Protein AF-A0A661KEA5-F1 (afdb_monomer_lite)

Structure (mmCIF, N/CA/C/O backbone):
data_AF-A0A661KEA5-F1
#
_entry.id   AF-A0A661KEA5-F1
#
loop_
_atom_site.group_PDB
_atom_site.id
_atom_site.type_symbol
_atom_site.label_atom_id
_atom_site.label_alt_id
_atom_site.label_comp_id
_atom_site.label_asym_id
_atom_site.label_entity_id
_atom_site.label_seq_id
_atom_site.pdbx_PDB_ins_code
_atom_site.Cartn_x
_atom_site.Cartn_y
_atom_site.Cartn_z
_atom_site.occupancy
_atom_site.B_iso_or_equiv
_atom_site.auth_seq_id
_atom_site.auth_comp_id
_atom_site.auth_asym_id
_atom_site.auth_atom_id
_atom_site.pdbx_PDB_model_num
ATOM 1 N N . MET A 1 1 ? -26.968 3.463 17.252 1.00 57.59 1 MET A N 1
ATOM 2 C CA . MET A 1 1 ? -25.852 2.619 17.727 1.00 57.59 1 MET A CA 1
ATOM 3 C C . MET A 1 1 ? -24.570 3.383 17.435 1.00 57.59 1 MET A C 1
ATOM 5 O O . MET A 1 1 ? -24.189 3.478 16.279 1.00 57.59 1 MET A O 1
ATOM 9 N N . THR A 1 2 ? -24.014 4.079 18.424 1.00 79.25 2 THR A N 1
ATOM 10 C CA . THR A 1 2 ? -22.793 4.887 18.262 1.00 79.25 2 THR A CA 1
ATOM 11 C C . THR A 1 2 ? -21.570 3.997 18.454 1.00 79.25 2 THR A C 1
ATOM 13 O O . THR A 1 2 ? -21.556 3.184 19.378 1.00 79.25 2 THR A O 1
ATOM 16 N N . GLU A 1 3 ? -20.562 4.129 17.593 1.00 82.94 3 GLU A N 1
ATOM 17 C CA . GLU A 1 3 ? -19.306 3.387 17.742 1.00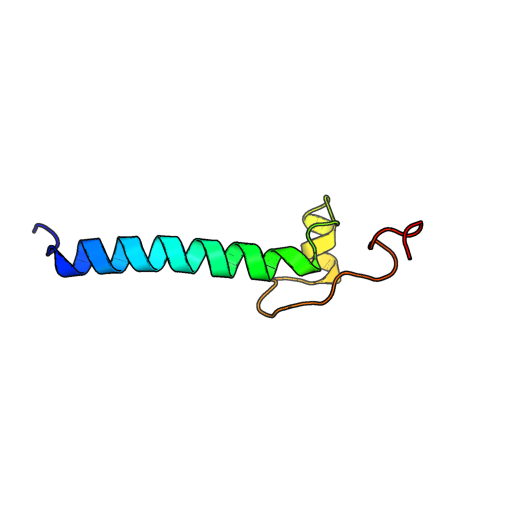 82.94 3 GLU A CA 1
ATOM 18 C C . GLU A 1 3 ? -18.603 3.752 19.054 1.00 82.94 3 GLU A C 1
ATOM 20 O O . GLU A 1 3 ? -18.662 4.898 19.507 1.00 82.94 3 GLU A O 1
ATOM 25 N N . SER A 1 4 ? -17.942 2.773 19.679 1.00 92.81 4 SER A N 1
ATOM 26 C CA . SER A 1 4 ? -17.176 3.023 20.898 1.00 92.81 4 SER A CA 1
ATOM 27 C C . SER A 1 4 ? -15.923 3.848 20.588 1.00 92.81 4 SER A C 1
ATOM 29 O O . SER A 1 4 ? -15.393 3.839 19.472 1.00 92.81 4 SER A O 1
ATOM 31 N N . LYS A 1 5 ? -15.405 4.546 21.604 1.00 91.62 5 LYS A N 1
ATOM 32 C CA . LYS A 1 5 ? -14.153 5.309 21.498 1.00 91.62 5 LYS A CA 1
ATOM 33 C C . LYS A 1 5 ? -12.985 4.430 21.031 1.00 91.62 5 LYS A C 1
ATOM 35 O O . LYS A 1 5 ? -12.179 4.879 20.221 1.00 91.62 5 LYS A O 1
ATOM 40 N N . ASP A 1 6 ? -12.932 3.180 21.483 1.00 96.38 6 ASP A N 1
ATOM 41 C CA . ASP A 1 6 ? -11.894 2.228 21.081 1.00 96.38 6 ASP A CA 1
ATOM 42 C C . ASP A 1 6 ? -12.004 1.860 19.599 1.00 96.38 6 ASP A C 1
ATOM 44 O O . ASP A 1 6 ? -10.992 1.817 18.898 1.00 96.38 6 ASP A O 1
ATOM 48 N N . THR A 1 7 ? -13.225 1.678 19.080 1.00 97.00 7 THR A N 1
ATOM 49 C CA . THR A 1 7 ? -13.457 1.468 17.644 1.00 97.00 7 THR A CA 1
ATOM 50 C C . THR A 1 7 ? -12.966 2.660 16.822 1.00 97.00 7 THR A C 1
ATOM 52 O O . THR A 1 7 ? -12.259 2.463 15.833 1.00 97.00 7 THR A O 1
ATOM 55 N N . LEU A 1 8 ? -13.272 3.892 17.245 1.00 96.50 8 LEU A N 1
ATOM 56 C CA . LEU A 1 8 ? -12.819 5.105 16.554 1.00 96.50 8 LEU A CA 1
ATOM 57 C C . LEU A 1 8 ? -11.288 5.234 16.555 1.00 96.50 8 LEU A C 1
ATOM 59 O O . LEU A 1 8 ? -10.691 5.508 15.514 1.00 96.50 8 LEU A O 1
ATOM 63 N N . ILE A 1 9 ? -10.638 4.982 17.696 1.00 97.44 9 ILE A N 1
ATOM 64 C CA . ILE A 1 9 ? -9.172 5.021 17.813 1.00 97.44 9 ILE A CA 1
ATOM 65 C C . ILE A 1 9 ? -8.524 3.946 16.933 1.00 97.44 9 ILE A C 1
ATOM 67 O O . ILE A 1 9 ? -7.536 4.226 16.252 1.00 97.44 9 ILE A O 1
ATOM 71 N N . ASN A 1 10 ? -9.074 2.731 16.905 1.00 98.12 10 ASN A N 1
ATOM 72 C CA . ASN A 1 10 ? -8.547 1.653 16.071 1.00 98.12 10 ASN A CA 1
ATOM 73 C C . ASN A 1 10 ? -8.660 1.980 14.579 1.00 98.12 10 ASN A C 1
ATOM 75 O O . ASN A 1 10 ? -7.703 1.756 13.843 1.00 98.12 10 ASN A O 1
ATOM 79 N N . LYS A 1 11 ? -9.773 2.578 14.138 1.00 97.31 11 LYS A N 1
ATOM 80 C CA . LYS A 1 11 ? -9.924 3.049 12.753 1.00 97.31 11 LYS A CA 1
ATOM 81 C C . LYS A 1 11 ? -8.929 4.152 12.403 1.00 97.31 11 LYS A C 1
ATOM 83 O O . LYS A 1 11 ? -8.312 4.088 11.345 1.00 97.31 11 LYS A O 1
ATOM 88 N N . ALA A 1 12 ? -8.731 5.124 13.294 1.00 97.81 12 ALA A N 1
ATOM 89 C CA . ALA A 1 12 ? -7.753 6.189 13.082 1.00 97.81 12 ALA A CA 1
ATOM 90 C C . ALA A 1 12 ? -6.324 5.631 12.953 1.00 97.81 12 ALA A C 1
ATOM 92 O O . ALA A 1 12 ? -5.593 5.999 12.037 1.00 97.81 12 ALA A O 1
ATOM 93 N N . ARG A 1 13 ? -5.942 4.682 13.817 1.00 98.38 13 ARG A N 1
ATOM 94 C CA . ARG 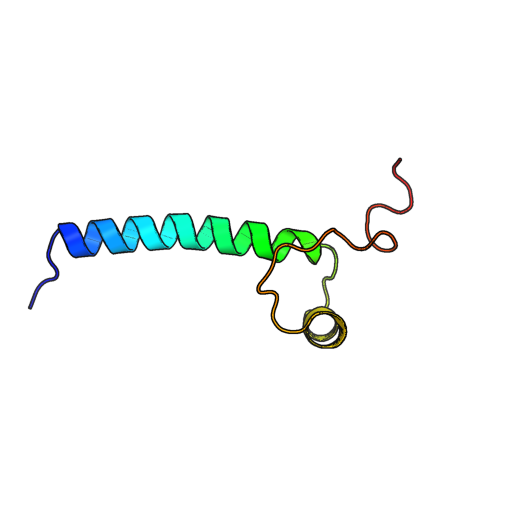A 1 13 ? -4.648 3.983 13.727 1.00 98.38 13 ARG A CA 1
ATOM 95 C C . ARG A 1 13 ? -4.517 3.181 12.437 1.00 98.38 13 ARG A C 1
ATOM 97 O O . ARG A 1 13 ? -3.483 3.257 11.782 1.00 98.38 13 ARG A O 1
ATOM 104 N N . ALA A 1 14 ? -5.560 2.444 12.061 1.00 98.31 14 ALA A N 1
ATOM 105 C CA . ALA A 1 14 ? -5.576 1.665 10.829 1.00 98.31 14 ALA A CA 1
ATOM 106 C C . ALA A 1 14 ? -5.426 2.554 9.587 1.00 98.31 14 ALA A C 1
ATOM 108 O O . ALA A 1 14 ? -4.716 2.171 8.667 1.00 98.31 14 ALA A O 1
ATOM 109 N N . ALA A 1 15 ? -6.026 3.747 9.574 1.00 98.31 15 ALA A N 1
ATOM 110 C CA . ALA A 1 15 ? -5.861 4.701 8.480 1.00 98.31 15 ALA A CA 1
ATOM 111 C C . ALA A 1 15 ? -4.404 5.178 8.349 1.00 98.31 15 ALA A C 1
ATOM 113 O O . ALA A 1 15 ? -3.859 5.166 7.249 1.00 98.31 15 ALA A O 1
ATOM 114 N N . VAL A 1 16 ? -3.757 5.526 9.468 1.00 98.56 16 VAL A N 1
ATOM 115 C CA . VAL A 1 16 ? -2.350 5.970 9.482 1.00 98.56 16 VAL A CA 1
ATOM 116 C C . VAL A 1 16 ? -1.401 4.848 9.054 1.00 98.56 16 VAL A C 1
ATOM 118 O O . VAL A 1 16 ? -0.524 5.049 8.216 1.00 98.56 16 VAL A O 1
ATOM 121 N N . PHE A 1 17 ? -1.579 3.636 9.581 1.00 98.56 17 PHE A N 1
ATOM 122 C CA . PHE A 1 17 ? -0.756 2.507 9.146 1.00 98.56 17 PHE A CA 1
ATOM 123 C C . PHE A 1 17 ? -1.040 2.120 7.696 1.00 98.56 17 PHE A C 1
ATOM 125 O O . PHE A 1 17 ? -0.106 1.847 6.949 1.00 98.56 17 PHE A O 1
ATOM 132 N N . GLY A 1 18 ? -2.302 2.167 7.274 1.00 97.88 18 GLY A N 1
ATOM 133 C CA . GLY A 1 18 ? -2.702 1.936 5.892 1.00 97.88 18 GLY A CA 1
ATOM 134 C C . GLY A 1 18 ? -2.039 2.913 4.924 1.00 97.88 18 GLY A C 1
ATOM 135 O O . GLY A 1 18 ? -1.579 2.476 3.873 1.00 97.88 18 GLY A O 1
ATOM 136 N N . SER A 1 19 ? -1.908 4.197 5.286 1.00 98.25 19 SER A N 1
ATOM 137 C CA . SER A 1 19 ? -1.196 5.162 4.441 1.00 98.25 19 SER A CA 1
ATOM 138 C C . SER A 1 19 ? 0.290 4.840 4.308 1.00 98.25 19 SER A C 1
ATOM 140 O O . SER A 1 19 ? 0.815 4.912 3.204 1.00 98.25 19 SER A O 1
ATOM 142 N N . PHE A 1 20 ? 0.961 4.418 5.386 1.00 98.06 20 PHE A N 1
ATOM 143 C CA . PHE A 1 20 ? 2.378 4.035 5.318 1.00 98.06 20 PHE A CA 1
ATOM 144 C C . PHE A 1 20 ? 2.597 2.740 4.526 1.00 98.06 20 PHE A C 1
ATOM 146 O O . PHE A 1 20 ? 3.534 2.641 3.735 1.00 98.06 20 PHE A O 1
ATOM 153 N N . VAL A 1 21 ? 1.713 1.753 4.691 1.00 97.56 21 VAL A N 1
ATOM 154 C CA . VAL A 1 21 ? 1.752 0.518 3.895 1.00 97.56 21 VAL A CA 1
ATOM 155 C C . VAL A 1 21 ? 1.517 0.828 2.416 1.00 97.56 21 VAL A C 1
ATOM 157 O O . VAL A 1 21 ? 2.264 0.346 1.574 1.00 97.56 21 VAL A O 1
ATOM 160 N N . GLY A 1 22 ? 0.531 1.666 2.088 1.00 96.25 22 GLY A N 1
ATOM 161 C CA . GLY A 1 22 ? 0.275 2.083 0.708 1.00 96.25 22 GLY A CA 1
ATOM 162 C C . GLY A 1 22 ? 1.469 2.796 0.066 1.00 96.25 22 GLY A C 1
ATOM 163 O O . GLY A 1 22 ? 1.862 2.437 -1.040 1.00 96.25 22 GLY A O 1
ATOM 164 N N . ASP A 1 23 ? 2.073 3.749 0.778 1.00 96.75 23 ASP A N 1
ATOM 165 C CA . ASP A 1 23 ? 3.243 4.504 0.309 1.00 96.75 23 ASP A CA 1
ATOM 166 C C . ASP A 1 23 ? 4.458 3.592 0.056 1.00 96.75 23 ASP A C 1
ATOM 168 O O . ASP A 1 23 ? 5.046 3.599 -1.025 1.00 96.75 23 ASP A O 1
ATOM 172 N N . SER A 1 24 ? 4.771 2.709 1.011 1.00 96.44 24 SER A N 1
ATOM 173 C CA . SER A 1 24 ? 5.875 1.745 0.872 1.00 96.44 24 SER A CA 1
ATOM 174 C C . SER A 1 24 ? 5.687 0.743 -0.270 1.00 96.44 24 SER A C 1
ATOM 176 O O . SER A 1 24 ? 6.665 0.380 -0.919 1.00 96.44 24 SER A O 1
ATOM 178 N N . LEU A 1 25 ? 4.453 0.314 -0.557 1.00 96.31 25 LEU A N 1
ATOM 179 C CA . LEU A 1 25 ? 4.169 -0.557 -1.701 1.00 96.31 25 LEU A CA 1
ATOM 180 C C . LEU A 1 25 ? 4.318 0.185 -3.039 1.00 96.31 25 LEU A C 1
ATOM 182 O O . LEU A 1 25 ? 4.796 -0.398 -4.008 1.00 96.31 25 LEU A O 1
ATOM 186 N N . ALA A 1 26 ? 3.945 1.465 -3.108 1.00 94.25 26 ALA A N 1
ATOM 187 C CA . ALA A 1 26 ? 4.029 2.251 -4.341 1.00 94.25 26 ALA A CA 1
ATOM 188 C C . ALA A 1 26 ? 5.477 2.584 -4.754 1.00 94.25 26 ALA A C 1
ATOM 190 O O . ALA A 1 26 ? 5.755 2.772 -5.938 1.00 94.25 26 ALA A O 1
ATOM 191 N N . LEU A 1 27 ? 6.412 2.617 -3.800 1.00 93.06 27 LEU A N 1
ATOM 192 C CA . LEU A 1 27 ? 7.811 3.018 -3.996 1.00 93.06 27 LEU A CA 1
ATOM 193 C C . LEU A 1 27 ? 8.573 2.214 -5.063 1.00 93.06 27 LEU A C 1
ATOM 195 O O . LEU A 1 27 ? 9.432 2.781 -5.731 1.00 93.06 27 LEU A O 1
ATOM 199 N N . GLY A 1 28 ? 8.271 0.936 -5.288 1.00 92.38 28 GLY A N 1
ATOM 200 C CA . GLY A 1 28 ? 8.946 0.164 -6.344 1.00 92.38 28 GLY A CA 1
ATOM 201 C C . GLY A 1 28 ? 8.588 0.624 -7.762 1.00 92.38 28 GLY A C 1
ATOM 202 O O . GLY A 1 28 ? 9.417 0.593 -8.666 1.00 92.38 28 GLY A O 1
ATOM 203 N N . VAL A 1 29 ? 7.359 1.110 -7.949 1.00 93.56 29 VAL A N 1
ATOM 204 C CA . VAL A 1 29 ? 6.787 1.435 -9.268 1.00 93.56 29 VAL A CA 1
ATOM 205 C C . VAL A 1 29 ? 6.500 2.925 -9.454 1.00 93.56 29 VAL A C 1
ATOM 207 O O . VAL A 1 29 ? 6.002 3.315 -10.501 1.00 93.56 29 VAL A O 1
ATOM 210 N N . HIS A 1 30 ? 6.827 3.781 -8.479 1.00 92.25 30 HIS A N 1
ATOM 211 C CA . HIS A 1 30 ? 6.446 5.203 -8.484 1.00 92.25 30 HIS A CA 1
ATOM 212 C C . HIS A 1 30 ? 6.991 6.024 -9.665 1.00 92.25 30 HIS A C 1
ATOM 214 O O . HIS A 1 30 ? 6.507 7.125 -9.917 1.00 92.25 30 HIS A O 1
ATOM 220 N N . TRP A 1 31 ? 7.997 5.509 -10.376 1.00 91.19 31 TRP A N 1
ATOM 221 C CA . TRP A 1 31 ? 8.538 6.130 -11.586 1.00 91.19 31 TRP A CA 1
ATOM 222 C C . TRP A 1 31 ? 7.711 5.845 -12.846 1.00 91.19 31 TRP A C 1
ATOM 224 O O . TRP A 1 31 ? 7.894 6.522 -13.856 1.00 91.19 31 TRP A O 1
ATOM 234 N N . ILE A 1 32 ? 6.813 4.860 -12.794 1.00 91.00 32 ILE A N 1
ATOM 235 C CA . ILE A 1 32 ? 5.907 4.506 -13.883 1.00 91.00 32 ILE A CA 1
ATOM 236 C C . ILE A 1 32 ? 4.645 5.353 -13.727 1.00 91.00 32 ILE A C 1
ATOM 238 O O . ILE A 1 32 ? 3.854 5.160 -12.807 1.00 91.00 32 ILE A O 1
ATOM 242 N N . TYR A 1 33 ? 4.464 6.320 -14.622 1.00 90.44 33 TYR A N 1
ATOM 243 C CA . TYR A 1 33 ? 3.301 7.211 -14.586 1.00 90.44 33 TYR A CA 1
ATOM 244 C C . TYR A 1 33 ? 2.059 6.605 -15.248 1.00 90.44 33 TYR A C 1
ATOM 246 O O . TYR A 1 33 ? 0.942 7.006 -14.919 1.00 90.44 33 TYR A O 1
ATOM 254 N N . ASP A 1 34 ? 2.243 5.658 -16.172 1.00 93.62 34 ASP A N 1
ATOM 255 C CA . ASP A 1 34 ? 1.144 4.937 -16.808 1.00 93.62 34 ASP A CA 1
ATOM 256 C C . ASP A 1 34 ? 0.661 3.798 -15.896 1.00 93.62 34 ASP A C 1
ATOM 258 O O . ASP A 1 34 ? 1.367 2.826 -15.624 1.00 93.62 34 ASP A O 1
ATOM 262 N N . THR A 1 35 ? -0.569 3.910 -15.400 1.00 94.62 35 THR A N 1
ATOM 263 C CA . THR A 1 35 ? -1.147 2.896 -14.516 1.00 94.62 35 THR A CA 1
ATOM 264 C C . THR A 1 35 ? -1.458 1.589 -15.241 1.00 94.62 35 THR A C 1
ATOM 266 O O . THR A 1 35 ? -1.461 0.538 -14.597 1.00 94.62 35 THR A O 1
ATOM 269 N N . GLU A 1 36 ? -1.690 1.612 -16.555 1.00 96.75 36 GLU A N 1
ATOM 270 C CA . GLU A 1 36 ? -1.880 0.399 -17.354 1.00 96.75 36 GLU A CA 1
ATOM 271 C C . GLU A 1 36 ? -0.561 -0.364 -17.514 1.00 96.75 36 GLU A C 1
ATOM 273 O O . GLU A 1 36 ? -0.562 -1.595 -17.466 1.00 96.75 36 GLU A O 1
ATOM 278 N N . GLU A 1 37 ? 0.568 0.344 -17.614 1.00 95.00 37 GLU A N 1
ATOM 279 C CA . GLU A 1 37 ? 1.912 -0.247 -17.580 1.00 95.00 37 GLU A CA 1
ATOM 280 C C . GLU A 1 37 ? 2.177 -0.956 -16.247 1.00 95.00 37 GLU A C 1
ATOM 282 O O . GLU A 1 37 ? 2.571 -2.122 -16.247 1.00 95.00 37 GLU A O 1
ATOM 287 N N . ILE A 1 38 ? 1.845 -0.327 -15.112 1.00 94.31 38 ILE A N 1
ATOM 288 C CA . ILE A 1 38 ? 1.956 -0.975 -13.793 1.00 94.31 38 ILE A CA 1
ATOM 289 C C . ILE A 1 38 ? 1.117 -2.260 -13.747 1.00 94.31 38 ILE A C 1
ATOM 291 O O . ILE A 1 38 ? 1.603 -3.305 -13.315 1.00 94.31 38 ILE A O 1
ATOM 295 N N . VAL A 1 39 ? -0.140 -2.213 -14.200 1.00 95.81 39 VAL A N 1
ATOM 296 C CA . VAL A 1 39 ? -1.030 -3.386 -14.178 1.00 95.81 39 VAL A CA 1
ATOM 297 C C . VAL A 1 39 ? -0.519 -4.501 -15.089 1.00 95.81 39 VAL A C 1
ATOM 299 O O . VAL A 1 39 ? -0.576 -5.668 -14.704 1.00 95.81 39 VAL A O 1
ATOM 302 N N . ARG A 1 40 ? -0.024 -4.165 -16.280 1.00 96.31 40 ARG A N 1
ATOM 303 C CA . ARG A 1 40 ? 0.487 -5.135 -17.252 1.00 96.31 40 ARG A CA 1
ATOM 304 C C . ARG A 1 40 ? 1.771 -5.809 -16.769 1.00 96.31 40 ARG A C 1
ATOM 306 O O . ARG A 1 40 ? 1.878 -7.028 -16.879 1.00 96.31 40 ARG A O 1
ATOM 313 N N . ASP A 1 41 ? 2.706 -5.030 -16.230 1.00 93.38 41 ASP A N 1
ATOM 314 C CA . ASP A 1 41 ? 4.075 -5.492 -15.980 1.00 93.38 41 ASP A CA 1
ATOM 315 C C . ASP A 1 41 ? 4.275 -5.976 -14.529 1.00 93.38 41 ASP A C 1
ATOM 317 O O . ASP A 1 41 ? 5.088 -6.865 -14.277 1.00 93.38 41 ASP A O 1
ATOM 321 N N . TYR A 1 42 ? 3.483 -5.462 -13.578 1.00 93.31 42 TYR A N 1
ATOM 322 C CA . TYR A 1 42 ? 3.575 -5.790 -12.145 1.00 93.31 42 TYR A CA 1
ATOM 323 C C . TYR A 1 42 ? 2.268 -6.323 -11.539 1.00 93.31 42 TYR A C 1
ATOM 325 O O . TYR A 1 42 ? 2.283 -6.918 -10.458 1.00 93.31 42 TYR A O 1
ATOM 333 N N . GLY A 1 43 ? 1.124 -6.125 -12.197 1.00 95.00 43 GLY A N 1
ATOM 334 C CA . GLY A 1 43 ? -0.181 -6.488 -11.650 1.00 95.00 43 GLY A CA 1
ATOM 335 C C . GLY A 1 43 ? -0.546 -5.670 -10.407 1.00 95.00 43 GLY A C 1
ATOM 336 O O . GLY A 1 43 ? -0.258 -4.478 -10.298 1.00 95.00 43 GLY A O 1
ATOM 337 N N . ARG A 1 44 ? -1.218 -6.308 -9.440 1.00 95.25 44 ARG A N 1
ATOM 338 C CA . ARG A 1 44 ? -1.463 -5.688 -8.132 1.00 95.25 44 ARG A CA 1
ATOM 339 C C . ARG A 1 44 ? -0.201 -5.803 -7.283 1.00 95.25 44 ARG A C 1
ATOM 341 O O . ARG A 1 44 ? 0.155 -6.9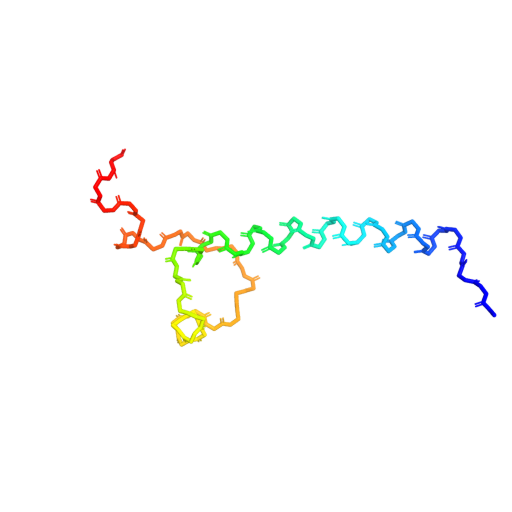00 -6.867 1.00 95.25 44 ARG A O 1
ATOM 348 N N . VAL A 1 45 ? 0.397 -4.670 -6.930 1.00 95.25 45 VAL A N 1
ATOM 349 C CA . VAL A 1 45 ? 1.552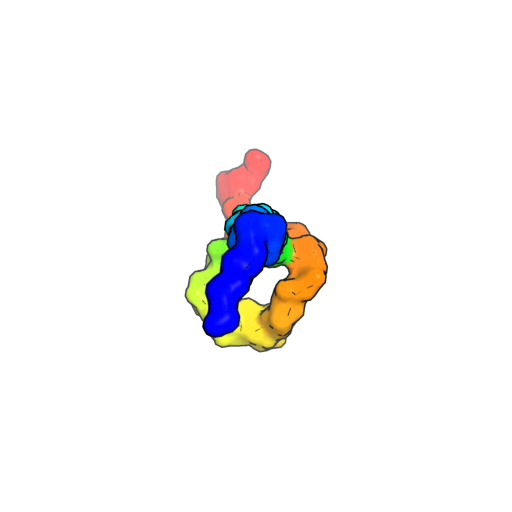 -4.635 -6.026 1.00 95.25 45 VAL A CA 1
ATOM 350 C C . VAL A 1 45 ? 1.129 -5.042 -4.609 1.00 95.25 45 VAL A C 1
ATOM 352 O O . VAL A 1 45 ? 0.405 -4.318 -3.924 1.00 95.25 45 VAL A O 1
ATOM 355 N N . THR A 1 46 ? 1.548 -6.233 -4.177 1.00 96.12 46 THR A N 1
ATOM 356 C CA . THR A 1 46 ? 1.264 -6.790 -2.838 1.00 96.12 46 THR A CA 1
ATOM 357 C C . THR A 1 46 ? 2.511 -7.004 -1.987 1.00 96.12 46 THR A C 1
ATOM 359 O O . THR A 1 46 ? 2.405 -7.373 -0.820 1.00 96.12 46 THR A O 1
ATOM 362 N N . ASN A 1 47 ? 3.690 -6.781 -2.563 1.00 95.69 47 ASN A N 1
ATOM 363 C CA . ASN A 1 47 ? 4.988 -6.980 -1.936 1.00 95.69 47 ASN A CA 1
ATOM 364 C C . ASN A 1 47 ? 5.856 -5.743 -2.170 1.00 95.69 47 ASN A C 1
ATOM 366 O O . ASN A 1 47 ? 5.584 -4.964 -3.079 1.00 95.69 47 ASN A O 1
ATOM 370 N N . LEU A 1 48 ? 6.890 -5.567 -1.348 1.00 95.44 48 LEU A N 1
ATOM 371 C CA . LEU A 1 48 ? 7.910 -4.554 -1.604 1.00 95.44 48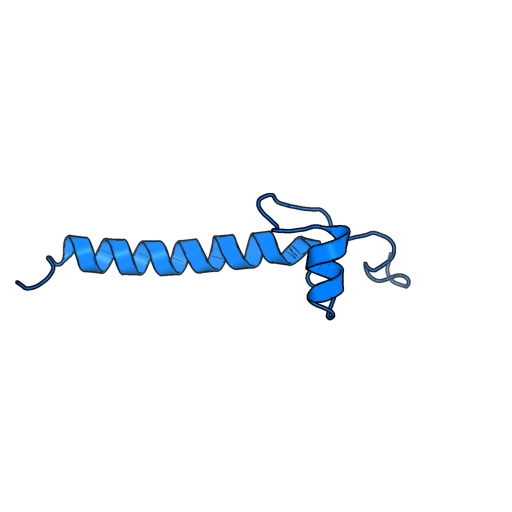 LEU A CA 1
ATOM 372 C C . LEU A 1 48 ? 8.720 -4.975 -2.833 1.00 95.44 48 LEU A C 1
ATOM 374 O O . LEU A 1 48 ? 9.115 -6.137 -2.940 1.00 95.44 48 LEU A O 1
ATOM 378 N N . ILE A 1 49 ? 8.925 -4.035 -3.750 1.00 91.81 49 ILE A N 1
ATOM 379 C CA . ILE A 1 49 ? 9.604 -4.250 -5.028 1.00 91.81 49 ILE A CA 1
ATOM 380 C C . ILE A 1 49 ? 10.719 -3.212 -5.131 1.00 91.81 49 ILE A C 1
ATOM 382 O O . ILE A 1 49 ? 10.500 -2.040 -4.818 1.00 91.81 49 ILE A O 1
ATOM 386 N N . ASP A 1 50 ? 11.902 -3.639 -5.561 1.00 88.88 50 ASP A N 1
ATOM 387 C CA . ASP A 1 50 ? 12.999 -2.722 -5.866 1.00 88.88 50 ASP A CA 1
ATOM 388 C C . ASP A 1 50 ? 12.664 -1.887 -7.117 1.00 88.88 50 ASP A C 1
ATOM 390 O O . ASP A 1 50 ? 12.037 -2.400 -8.048 1.00 88.88 50 ASP A O 1
ATOM 394 N N . PRO A 1 51 ? 13.071 -0.608 -7.188 1.00 82.50 51 PRO A N 1
ATOM 395 C CA . PRO A 1 51 ? 12.825 0.201 -8.374 1.00 82.50 51 PRO A CA 1
ATOM 396 C C . PRO A 1 51 ? 13.514 -0.401 -9.606 1.00 82.50 51 PRO A C 1
ATOM 398 O O . PRO A 1 51 ? 14.660 -0.847 -9.528 1.00 82.50 51 PRO A O 1
ATOM 401 N N . SER A 1 52 ? 12.828 -0.385 -10.755 1.00 75.00 52 SER A N 1
ATOM 402 C CA . SER A 1 52 ? 13.400 -0.875 -12.016 1.00 75.00 52 SER A CA 1
ATOM 403 C C . SER A 1 52 ? 14.706 -0.131 -12.342 1.00 75.00 52 SER A C 1
ATOM 405 O O . SER A 1 52 ? 14.673 1.098 -12.434 1.00 75.00 52 SER A O 1
ATOM 407 N N . PRO A 1 53 ? 15.839 -0.827 -12.567 1.00 67.50 53 PRO A N 1
ATOM 408 C CA . PRO A 1 53 ? 17.127 -0.193 -12.861 1.00 67.50 53 PRO A CA 1
ATOM 409 C C . PRO A 1 53 ? 17.121 0.671 -14.128 1.00 67.50 53 PRO A C 1
ATOM 411 O O . PRO A 1 53 ? 17.912 1.601 -14.242 1.00 67.50 53 PRO A O 1
ATOM 414 N N . GLU A 1 54 ? 16.240 0.363 -15.082 1.00 66.44 54 GLU A N 1
ATOM 415 C CA . GLU A 1 54 ? 16.133 1.075 -16.362 1.00 66.44 54 GLU A CA 1
ATOM 416 C C . GLU A 1 54 ? 15.394 2.415 -16.220 1.00 66.44 54 GLU A C 1
ATOM 418 O O . GLU A 1 54 ? 15.678 3.370 -16.943 1.00 66.44 54 GLU A O 1
ATOM 423 N N . LEU A 1 55 ? 14.469 2.496 -15.259 1.00 64.75 55 LEU A N 1
ATOM 424 C CA . LEU A 1 55 ? 13.668 3.688 -14.960 1.00 64.75 55 LEU A CA 1
ATOM 425 C C . LEU A 1 55 ? 14.239 4.489 -13.779 1.00 64.75 55 LEU A C 1
ATOM 427 O O . LEU A 1 55 ? 13.978 5.686 -13.640 1.00 64.75 55 LEU A O 1
ATOM 4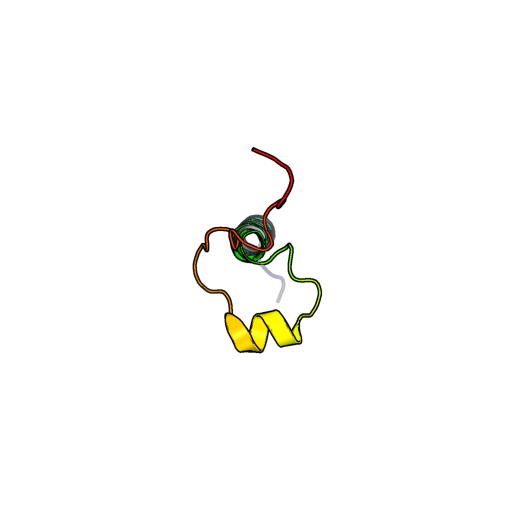31 N N . TYR A 1 56 ? 15.046 3.846 -12.936 1.00 64.06 56 TYR A N 1
ATOM 432 C CA . TYR A 1 56 ? 15.734 4.463 -11.815 1.00 64.06 56 TYR A CA 1
ATOM 433 C C . TYR A 1 56 ? 16.880 5.337 -12.317 1.00 64.06 56 TYR A C 1
ATOM 435 O O . TYR A 1 56 ? 17.915 4.825 -12.729 1.00 64.06 56 TYR A O 1
ATOM 443 N N . HIS A 1 57 ? 16.674 6.659 -12.275 1.00 66.12 57 HIS A N 1
ATOM 444 C CA . HIS A 1 57 ? 17.662 7.701 -12.578 1.00 66.12 57 HIS A CA 1
ATOM 445 C C . HIS A 1 57 ? 18.822 7.230 -13.476 1.00 66.12 57 HIS A C 1
ATOM 447 O O . HIS A 1 57 ? 19.951 7.127 -12.996 1.00 66.12 57 HIS A O 1
ATOM 453 N N . PRO A 1 58 ? 18.596 7.022 -14.786 1.00 62.66 58 PRO A N 1
ATOM 454 C CA . PRO A 1 58 ? 19.609 6.445 -15.679 1.00 62.66 58 PRO A CA 1
ATOM 455 C C . PRO A 1 58 ? 20.912 7.267 -15.748 1.00 62.66 58 PRO A C 1
ATOM 457 O O . PRO A 1 58 ? 21.941 6.781 -16.206 1.00 62.66 58 PRO A O 1
ATOM 460 N N . ASN A 1 59 ? 20.879 8.511 -15.253 1.00 64.75 59 ASN A N 1
ATOM 461 C CA . ASN A 1 59 ? 22.001 9.444 -15.205 1.00 64.75 59 ASN A CA 1
ATOM 462 C C . ASN A 1 59 ? 22.511 9.758 -13.783 1.00 64.75 59 ASN A C 1
ATOM 464 O O . ASN A 1 59 ? 23.287 10.702 -13.621 1.00 64.75 59 ASN A O 1
ATOM 468 N N . ARG A 1 60 ? 22.087 9.030 -12.741 1.00 58.66 60 ARG A N 1
ATOM 469 C CA . ARG A 1 60 ? 22.663 9.160 -11.391 1.00 58.66 60 ARG A CA 1
ATOM 470 C C . ARG A 1 60 ? 23.302 7.838 -10.969 1.00 58.66 60 ARG A C 1
ATOM 472 O O . ARG A 1 60 ? 22.687 6.788 -11.088 1.00 58.66 60 ARG A O 1
ATOM 479 N N . LYS A 1 61 ? 24.551 7.925 -10.510 1.00 53.28 61 LYS A N 1
ATOM 480 C CA . LYS A 1 61 ? 25.254 6.858 -9.790 1.00 53.28 61 LYS A CA 1
ATOM 481 C C . LYS A 1 61 ? 25.010 6.999 -8.298 1.00 53.28 61 LYS A C 1
ATOM 483 O O . LYS A 1 61 ? 24.905 8.167 -7.855 1.00 53.28 61 LYS A O 1
#

pLDDT: mean 88.93, std 12.61, range [53.28, 98.56]

Radius of gyration: 17.02 Å; chains: 1; bounding box: 51×16×39 Å

Secondary structure (DSSP, 8-state):
-PPPHHHHHHHHHHHHHHHHHHHHHHTTTTT---HHHHHHHT-S--S--PPPTTTS-TT--

Foldseek 3Di:
DDDDPVRVVVVVVCVVVVVVQVVQQCVQPVLPPDVVCCCVPPNDRPDRHHHDCVSPPVPDD

Sequence (61 aa):
MTESKDTLINKARAAVFGSFVGDSLALGVHWIYDTEEIVRDYGRVTNLIDPSPELYHPNRK